Protein AF-A0A2E8UMJ0-F1 (afdb_monomer_lite)

Structure (mmCIF, N/CA/C/O backbone):
data_AF-A0A2E8UMJ0-F1
#
_entry.id   AF-A0A2E8UMJ0-F1
#
loop_
_atom_site.group_PDB
_atom_site.id
_atom_site.type_symbol
_atom_site.label_atom_id
_atom_site.label_alt_id
_atom_site.label_comp_id
_atom_site.label_asym_id
_atom_site.label_entity_id
_atom_site.label_seq_id
_atom_site.pdbx_PDB_ins_code
_atom_site.Cartn_x
_atom_site.Cartn_y
_atom_site.Cartn_z
_atom_site.occupancy
_atom_site.B_iso_or_equiv
_atom_site.auth_seq_id
_atom_site.auth_comp_id
_atom_site.auth_asym_id
_atom_site.auth_atom_id
_atom_site.pdbx_PDB_model_num
ATOM 1 N N . MET A 1 1 ? -15.895 41.613 46.561 1.00 50.19 1 MET A N 1
ATOM 2 C CA . MET A 1 1 ? -15.524 41.349 45.152 1.00 50.19 1 MET A CA 1
ATOM 3 C C . MET A 1 1 ? -14.397 40.311 45.119 1.00 50.19 1 MET A C 1
ATOM 5 O O . MET A 1 1 ? -13.242 40.680 45.245 1.00 50.19 1 MET A O 1
ATOM 9 N N . ARG A 1 2 ? -14.715 39.006 45.072 1.00 54.91 2 ARG A N 1
ATOM 10 C CA . ARG A 1 2 ? -13.734 37.888 45.101 1.00 54.91 2 ARG A CA 1
ATOM 11 C C . ARG A 1 2 ? -13.989 36.834 44.004 1.00 54.91 2 ARG A C 1
ATOM 13 O O . ARG A 1 2 ? -13.513 35.713 44.094 1.00 54.91 2 ARG A O 1
ATOM 20 N N . PHE A 1 3 ? -14.745 37.197 42.967 1.00 54.69 3 PHE A N 1
ATOM 21 C CA . PHE A 1 3 ? -15.116 36.293 41.874 1.00 54.69 3 PHE A CA 1
ATOM 22 C 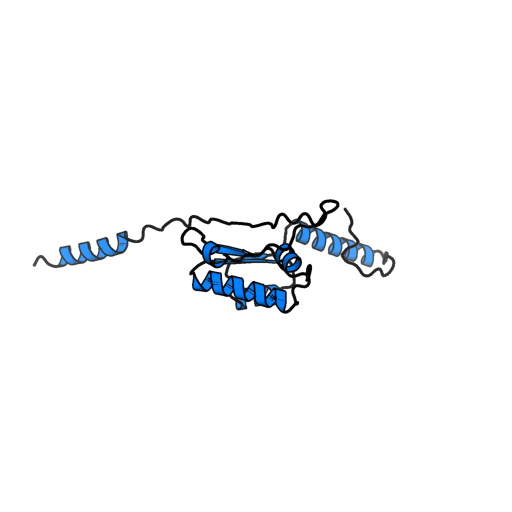C . PHE A 1 3 ? -14.075 36.087 40.748 1.00 54.69 3 PHE A C 1
ATOM 24 O O . PHE A 1 3 ? -14.098 35.006 40.164 1.00 54.69 3 PHE A O 1
ATOM 31 N N . PRO A 1 4 ? -13.139 37.009 40.422 1.00 56.44 4 PRO A N 1
ATOM 32 C CA . PRO A 1 4 ? -12.313 36.825 39.222 1.00 56.44 4 PRO A CA 1
ATOM 33 C C . PRO A 1 4 ? -11.219 35.757 39.388 1.00 56.44 4 PRO A C 1
ATOM 35 O O . PRO A 1 4 ? -10.801 35.162 38.403 1.00 56.44 4 PRO A O 1
ATOM 38 N N . LEU A 1 5 ? -10.790 35.454 40.620 1.00 54.19 5 LEU A N 1
ATOM 39 C CA . LEU A 1 5 ? -9.732 34.464 40.867 1.00 54.19 5 LEU A CA 1
ATOM 40 C C . LEU A 1 5 ? -10.204 33.013 40.662 1.00 54.19 5 LEU A C 1
ATOM 42 O O . LEU A 1 5 ? -9.426 32.161 40.242 1.00 54.19 5 LEU A O 1
ATOM 46 N N . LEU A 1 6 ? -11.484 32.739 40.931 1.00 55.09 6 LEU A N 1
ATOM 47 C CA . LEU A 1 6 ? -12.076 31.400 40.823 1.00 55.09 6 LEU A CA 1
ATOM 48 C C . LEU A 1 6 ? -12.330 31.003 39.359 1.00 55.09 6 LEU A C 1
ATOM 50 O O . LEU A 1 6 ? -12.165 29.841 38.997 1.00 55.09 6 LEU A O 1
ATOM 54 N N . LEU A 1 7 ? -12.657 31.978 38.503 1.00 56.44 7 LEU A N 1
ATOM 55 C CA . LEU A 1 7 ? -12.876 31.756 37.071 1.00 56.44 7 LEU A CA 1
ATOM 56 C C . LEU A 1 7 ? -11.560 31.482 36.318 1.00 56.44 7 LEU A C 1
ATOM 58 O O . LEU A 1 7 ? -11.519 30.626 35.439 1.00 56.44 7 LEU A O 1
ATOM 62 N N . VAL A 1 8 ? -10.468 32.155 36.703 1.00 58.78 8 VAL A N 1
ATOM 63 C CA . VAL A 1 8 ? -9.133 31.939 36.113 1.00 58.78 8 VAL A CA 1
ATOM 64 C C . VAL A 1 8 ? -8.585 30.553 36.464 1.00 58.78 8 VAL A C 1
ATOM 66 O O . VAL A 1 8 ? -8.049 29.875 35.591 1.00 58.78 8 VAL A O 1
ATOM 69 N N . GLY A 1 9 ? -8.772 30.087 37.705 1.00 57.91 9 GLY A N 1
ATOM 70 C CA . GLY A 1 9 ? -8.345 28.742 38.111 1.00 57.91 9 GLY A CA 1
ATOM 71 C C . GLY A 1 9 ? -9.089 27.613 37.384 1.00 57.91 9 GLY A C 1
ATOM 72 O O . GLY A 1 9 ? -8.486 26.590 37.057 1.00 57.91 9 GLY A O 1
ATOM 73 N N . LEU A 1 10 ? -10.377 27.809 37.073 1.00 58.53 10 LEU A N 1
ATOM 74 C CA . LEU A 1 10 ? -11.188 26.825 36.346 1.00 58.53 10 LEU A CA 1
ATOM 75 C C . LEU A 1 10 ? -10.763 26.706 34.872 1.00 58.53 10 LEU A C 1
ATOM 77 O O . LEU A 1 10 ? -10.664 25.597 34.352 1.00 58.53 10 LEU A O 1
ATOM 81 N N . ILE A 1 11 ? -10.441 27.829 34.220 1.00 59.22 11 ILE A N 1
ATOM 82 C CA . ILE A 1 11 ? -9.938 27.850 32.835 1.00 59.22 11 ILE A CA 1
ATOM 83 C C . ILE A 1 11 ? -8.546 27.204 32.750 1.00 59.22 11 ILE A C 1
ATOM 85 O O . ILE A 1 11 ? -8.293 26.421 31.838 1.00 59.22 11 ILE A O 1
ATOM 89 N N . LEU A 1 12 ? -7.670 27.454 33.731 1.00 55.97 12 LEU A N 1
ATOM 90 C CA . LEU A 1 12 ? -6.335 26.846 33.793 1.00 55.97 12 LEU A CA 1
ATOM 91 C C . LEU A 1 12 ? -6.371 25.326 34.054 1.00 55.97 12 LEU A C 1
ATOM 93 O O . LEU A 1 12 ? -5.472 24.600 33.641 1.00 55.97 12 LEU A O 1
ATOM 97 N N . SER A 1 13 ? -7.417 24.829 34.721 1.00 55.78 13 SER A N 1
ATOM 98 C CA . SER A 1 13 ? -7.586 23.391 34.981 1.00 55.78 13 SER A CA 1
ATOM 99 C C . SER A 1 13 ? -8.091 22.627 33.750 1.00 55.78 13 SER A C 1
ATOM 101 O O . SER A 1 13 ? -7.786 21.447 33.593 1.00 55.78 13 SER A O 1
ATOM 103 N N . LEU A 1 14 ? -8.831 23.300 32.858 1.00 54.59 14 LEU A N 1
ATOM 104 C CA . LEU A 1 14 ? -9.324 22.725 31.601 1.00 54.59 14 LEU A CA 1
ATOM 105 C C . LEU A 1 14 ? -8.227 22.629 30.530 1.00 54.59 14 LEU A C 1
ATOM 107 O O . LEU A 1 14 ? -8.275 21.727 29.699 1.00 54.59 14 LEU A O 1
ATOM 111 N N . THR A 1 15 ? -7.218 23.505 30.559 1.00 54.09 15 THR A N 1
ATOM 112 C CA . THR A 1 15 ? -6.097 23.469 29.602 1.00 54.09 15 THR A CA 1
ATOM 113 C C . THR A 1 15 ? -5.004 22.466 29.975 1.00 54.09 15 THR A C 1
ATOM 115 O O . THR A 1 15 ? -4.275 22.016 29.097 1.00 54.09 15 THR A O 1
ATOM 118 N N . LEU A 1 16 ? -4.902 22.061 31.247 1.00 47.91 16 LEU A N 1
ATOM 119 C CA . LEU A 1 16 ? -3.886 21.101 31.704 1.00 47.91 16 LEU A CA 1
ATOM 120 C C . LEU A 1 16 ? -4.223 19.624 31.425 1.00 47.91 16 LEU A C 1
ATOM 122 O O . LEU A 1 16 ? -3.387 18.761 31.681 1.00 47.91 16 LEU A O 1
ATOM 126 N N . HIS A 1 17 ? -5.419 19.310 30.914 1.00 47.97 17 HIS A N 1
ATOM 127 C CA . HIS A 1 17 ? -5.854 17.922 30.689 1.00 47.97 17 HIS A CA 1
ATOM 128 C C . HIS A 1 17 ? -5.550 17.356 29.292 1.00 47.97 17 HIS A C 1
ATOM 130 O O . HIS A 1 17 ? -5.896 16.210 29.012 1.00 47.97 17 HIS A O 1
ATOM 136 N N . ALA A 1 18 ? -4.855 18.103 28.434 1.00 50.66 18 ALA A N 1
ATOM 137 C CA . ALA A 1 18 ? -4.308 17.585 27.184 1.00 50.66 18 ALA A CA 1
ATOM 138 C C . ALA A 1 18 ? -2.847 17.162 27.398 1.00 50.66 18 ALA A C 1
ATOM 140 O O . ALA A 1 18 ? -1.915 17.774 26.884 1.00 50.66 18 ALA A O 1
ATOM 141 N N . ALA A 1 19 ? -2.624 16.133 28.216 1.00 53.56 19 ALA A N 1
ATOM 142 C CA . ALA A 1 19 ? -1.359 15.417 28.146 1.00 53.56 19 ALA A CA 1
ATOM 143 C C . ALA A 1 19 ? -1.351 14.692 26.796 1.00 53.56 19 ALA A C 1
ATOM 145 O O . ALA A 1 19 ? -2.065 13.699 26.642 1.00 53.56 19 ALA A O 1
ATOM 146 N N . ASP A 1 20 ? -0.605 15.222 25.822 1.00 58.84 20 ASP A N 1
ATOM 147 C CA . ASP A 1 20 ? -0.401 14.602 24.512 1.00 58.84 20 ASP A CA 1
ATOM 148 C C . ASP A 1 20 ? 0.083 13.168 24.719 1.00 58.84 20 ASP A C 1
ATOM 150 O O . ASP A 1 20 ? 1.247 12.893 25.035 1.00 58.84 20 ASP A O 1
ATOM 154 N N . LYS A 1 21 ? -0.858 12.230 24.615 1.00 58.25 21 LYS A N 1
ATOM 155 C CA . LYS A 1 21 ? -0.594 10.806 24.729 1.00 58.25 21 LYS A CA 1
ATOM 156 C C . LYS A 1 21 ? 0.272 10.470 23.521 1.00 58.25 21 LYS A C 1
ATOM 158 O O . LYS A 1 21 ? -0.220 10.478 22.396 1.00 58.25 21 LYS A O 1
ATOM 163 N N . LYS A 1 22 ? 1.573 10.262 23.744 1.00 55.06 22 LYS A N 1
ATOM 164 C CA . LYS A 1 22 ? 2.507 9.888 22.674 1.00 55.06 22 LYS A CA 1
ATOM 165 C C . LYS A 1 22 ? 1.908 8.693 21.916 1.00 55.06 22 LYS A C 1
ATOM 167 O O . LYS A 1 22 ? 1.553 7.718 22.585 1.00 55.06 22 LYS A O 1
ATOM 172 N N . PRO A 1 23 ? 1.748 8.762 20.583 1.00 54.53 23 PRO A N 1
ATOM 173 C CA . PRO A 1 23 ? 1.220 7.636 19.828 1.00 54.53 23 PRO A CA 1
ATOM 174 C C . PRO A 1 23 ? 2.184 6.459 19.994 1.00 54.53 23 PRO A C 1
ATOM 176 O O . PRO A 1 23 ? 3.377 6.581 19.715 1.00 54.53 23 PRO A O 1
ATOM 179 N N . ASN A 1 24 ? 1.678 5.342 20.510 1.00 49.25 24 ASN A N 1
ATOM 180 C CA . ASN A 1 24 ? 2.456 4.122 20.699 1.00 49.25 24 ASN A CA 1
ATOM 181 C C . ASN A 1 24 ? 2.278 3.245 19.466 1.00 49.25 24 ASN A C 1
ATOM 183 O O . ASN A 1 24 ? 1.663 2.200 19.582 1.00 49.25 24 ASN A O 1
ATOM 187 N N . ILE A 1 25 ? 2.798 3.690 18.318 1.00 54.62 25 ILE A N 1
ATOM 188 C CA . ILE A 1 25 ? 2.568 3.051 17.015 1.00 54.62 25 ILE A CA 1
ATOM 189 C C . ILE A 1 25 ? 3.024 1.585 17.046 1.00 54.62 25 ILE A C 1
ATOM 191 O O . ILE A 1 25 ? 4.215 1.297 16.921 1.00 54.62 25 ILE A O 1
ATOM 195 N N . LEU A 1 26 ? 2.075 0.657 17.171 1.00 53.50 26 LEU A N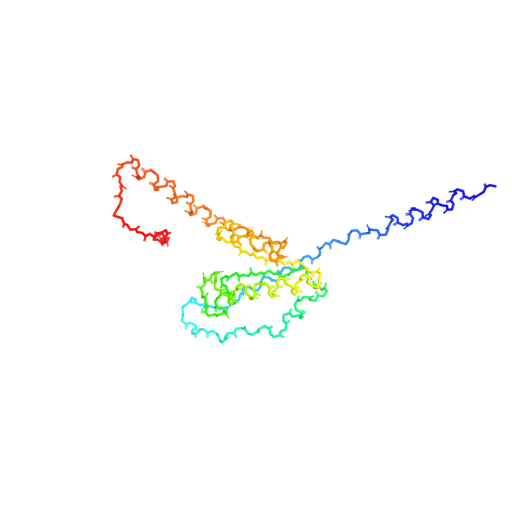 1
ATOM 196 C CA . LEU A 1 26 ? 2.303 -0.764 16.920 1.00 53.50 26 LEU A CA 1
ATOM 197 C C . LEU A 1 26 ? 2.028 -1.052 15.440 1.00 53.50 26 LEU A C 1
ATOM 199 O O . LEU A 1 26 ? 0.895 -1.302 15.031 1.00 53.50 26 LEU A O 1
ATOM 203 N N . MET A 1 27 ? 3.084 -1.005 14.630 1.00 56.00 27 MET A N 1
ATOM 204 C CA . MET A 1 27 ? 3.051 -1.449 13.238 1.00 56.00 27 MET A CA 1
ATOM 205 C C . MET A 1 27 ? 3.202 -2.970 13.200 1.00 56.00 27 MET A C 1
ATOM 207 O O . MET A 1 27 ? 4.308 -3.495 13.311 1.00 56.00 27 MET A O 1
ATOM 211 N N . ILE A 1 28 ? 2.087 -3.685 13.047 1.00 51.28 28 ILE A N 1
ATOM 212 C CA . ILE A 1 28 ? 2.119 -5.117 12.742 1.00 51.28 28 ILE A CA 1
ATOM 213 C C . ILE A 1 28 ? 2.207 -5.250 11.220 1.00 51.28 28 ILE A C 1
ATOM 215 O O . ILE A 1 28 ? 1.192 -5.317 10.530 1.00 51.28 28 ILE A O 1
ATOM 219 N N . ALA A 1 29 ? 3.433 -5.239 10.698 1.00 56.22 29 ALA A N 1
ATOM 220 C CA . ALA A 1 29 ? 3.702 -5.672 9.334 1.00 56.22 29 ALA A CA 1
ATOM 221 C C . ALA A 1 29 ? 3.607 -7.201 9.319 1.00 56.22 29 ALA A C 1
ATOM 223 O O . ALA A 1 29 ? 4.574 -7.896 9.626 1.00 56.22 29 ALA A O 1
ATOM 224 N N . ILE A 1 30 ? 2.403 -7.719 9.073 1.00 51.41 30 ILE A N 1
ATOM 225 C CA . ILE A 1 30 ? 2.231 -9.135 8.756 1.00 51.41 30 ILE A CA 1
ATOM 226 C C . ILE A 1 30 ? 2.672 -9.289 7.301 1.00 51.41 30 ILE A C 1
ATOM 228 O O . ILE A 1 30 ? 1.852 -9.194 6.397 1.00 51.41 30 ILE A O 1
ATOM 232 N N . ASP A 1 31 ? 3.985 -9.426 7.132 1.00 53.66 31 ASP A N 1
ATOM 233 C CA . ASP A 1 31 ? 4.620 -10.060 5.978 1.00 53.66 31 ASP A CA 1
ATOM 234 C C . ASP A 1 31 ? 4.162 -11.513 6.047 1.00 53.66 31 ASP A C 1
ATOM 236 O O . ASP A 1 31 ? 4.512 -12.235 6.995 1.00 53.66 31 ASP A O 1
ATOM 240 N N . ASP A 1 32 ? 3.214 -11.891 5.189 1.00 50.28 32 ASP A N 1
ATOM 241 C CA . ASP A 1 32 ? 2.754 -13.263 5.218 1.00 50.28 32 ASP A CA 1
ATOM 242 C C . ASP A 1 32 ? 3.962 -14.124 4.852 1.00 50.28 32 ASP A C 1
ATOM 244 O O . ASP A 1 32 ? 4.541 -14.028 3.781 1.00 50.28 32 ASP A O 1
ATOM 248 N N . GLN A 1 33 ? 4.430 -14.944 5.791 1.00 39.31 33 GLN A N 1
ATOM 249 C CA . GLN A 1 33 ? 5.526 -15.876 5.531 1.00 39.31 33 GLN A CA 1
ATOM 250 C C . GLN A 1 33 ? 5.039 -17.025 4.631 1.00 39.31 33 GLN A C 1
ATOM 252 O O . GLN A 1 33 ? 5.242 -18.197 4.938 1.00 39.31 33 GLN A O 1
ATOM 257 N N . ASN A 1 34 ? 4.340 -16.701 3.544 1.00 45.62 34 ASN A N 1
ATOM 258 C CA . ASN A 1 34 ? 4.159 -17.559 2.400 1.00 45.62 34 ASN A CA 1
ATOM 259 C C . ASN A 1 34 ? 5.451 -17.477 1.594 1.00 45.62 34 ASN A C 1
ATOM 261 O O . ASN A 1 34 ? 5.686 -16.593 0.776 1.00 45.62 34 ASN A O 1
ATOM 265 N N . ASP A 1 35 ? 6.313 -18.443 1.849 1.00 42.56 35 ASP A N 1
ATOM 266 C CA . ASP A 1 35 ? 7.501 -18.741 1.072 1.00 42.56 35 ASP A CA 1
ATOM 267 C C . ASP A 1 35 ? 7.139 -19.261 -0.331 1.00 42.56 35 ASP A C 1
ATOM 269 O O . ASP A 1 35 ? 7.419 -20.392 -0.717 1.00 42.56 35 ASP A O 1
ATOM 273 N N . TRP A 1 36 ? 6.547 -18.407 -1.163 1.00 43.16 36 TRP A N 1
ATOM 274 C CA . TRP A 1 36 ? 6.256 -18.738 -2.562 1.00 43.16 36 TRP A CA 1
ATOM 275 C C . TRP A 1 36 ? 7.520 -18.860 -3.428 1.00 43.16 36 TRP A C 1
ATOM 277 O O . TRP A 1 36 ? 7.463 -19.286 -4.582 1.00 43.16 36 TRP A O 1
ATOM 287 N N . ILE A 1 37 ? 8.688 -18.558 -2.859 1.00 37.00 37 ILE A N 1
ATOM 288 C CA . ILE A 1 37 ? 10.000 -18.780 -3.461 1.00 37.00 37 ILE A CA 1
ATOM 289 C C . ILE A 1 37 ? 10.477 -20.219 -3.180 1.00 37.00 37 ILE A C 1
ATOM 291 O O . ILE A 1 37 ? 11.204 -20.490 -2.227 1.00 37.00 37 ILE A O 1
ATOM 295 N N . GLY A 1 38 ? 10.117 -21.160 -4.060 1.00 52.44 38 GLY A N 1
ATOM 296 C CA . GLY A 1 38 ? 10.842 -22.429 -4.225 1.00 52.44 38 GLY A CA 1
ATOM 297 C C . GLY A 1 38 ? 10.150 -23.712 -3.734 1.00 52.44 38 GLY A C 1
ATOM 298 O O . GLY A 1 38 ? 9.021 -24.016 -4.099 1.00 52.44 38 GLY A O 1
ATOM 299 N N . TYR A 1 39 ? 10.901 -24.547 -3.006 1.00 35.38 39 TYR A N 1
ATOM 300 C CA . TYR A 1 39 ? 10.651 -25.983 -2.772 1.00 35.38 39 TYR A CA 1
ATOM 301 C C . TYR A 1 39 ? 9.696 -26.304 -1.604 1.00 35.38 39 TYR A C 1
ATOM 303 O O . TYR A 1 39 ? 9.537 -27.474 -1.251 1.00 35.38 39 TYR A O 1
ATOM 311 N N . LEU A 1 40 ? 9.088 -25.288 -0.987 1.00 38.97 40 LEU A N 1
ATOM 312 C CA . LEU A 1 40 ? 8.350 -25.410 0.279 1.00 38.97 40 LEU A CA 1
ATOM 313 C C . LEU A 1 40 ? 6.858 -25.748 0.093 1.00 38.97 40 LEU A C 1
ATOM 315 O O . LEU A 1 40 ? 6.162 -26.056 1.056 1.00 38.97 40 LEU A O 1
ATOM 319 N N . GLY A 1 41 ? 6.388 -25.832 -1.157 1.00 45.50 41 GLY A N 1
ATOM 320 C CA . GLY A 1 41 ? 5.127 -26.497 -1.513 1.00 45.50 41 GLY A CA 1
ATOM 321 C C . GLY A 1 41 ? 3.850 -25.696 -1.248 1.00 45.50 41 GLY A C 1
ATOM 322 O O . GLY A 1 41 ? 2.770 -26.207 -1.539 1.00 45.50 41 GLY A O 1
ATOM 323 N N . GLY A 1 42 ? 3.976 -24.455 -0.766 1.00 48.75 42 GLY A N 1
ATOM 324 C CA . GLY A 1 42 ? 2.864 -23.553 -0.479 1.00 48.75 42 GLY A CA 1
ATOM 325 C C . GLY A 1 42 ? 2.095 -23.942 0.787 1.00 48.75 42 GLY A C 1
ATOM 326 O O . GLY A 1 42 ? 1.731 -25.100 1.000 1.00 48.75 42 GLY A O 1
ATOM 327 N N . HIS A 1 43 ? 1.810 -22.961 1.640 1.00 43.28 43 HIS A N 1
ATOM 328 C CA . HIS A 1 43 ? 0.954 -23.158 2.805 1.00 43.28 43 HIS A CA 1
ATOM 329 C C . HIS A 1 43 ? -0.530 -22.981 2.413 1.00 43.28 43 HIS A C 1
ATOM 331 O O . HIS A 1 43 ? -0.850 -22.140 1.570 1.00 43.28 43 HIS A O 1
ATOM 337 N N . PRO A 1 44 ? -1.478 -23.735 3.009 1.00 55.34 44 PRO A N 1
ATOM 338 C CA . PRO A 1 44 ? -2.903 -23.461 2.851 1.00 55.34 44 PRO A CA 1
ATOM 339 C C . PRO A 1 44 ? -3.220 -21.991 3.154 1.00 55.34 44 PRO A C 1
ATOM 341 O O . PRO A 1 44 ? -2.796 -21.474 4.189 1.00 55.34 44 PRO A O 1
ATOM 344 N N . MET A 1 45 ? -3.982 -21.360 2.257 1.00 54.75 45 MET A N 1
ATOM 345 C CA . MET A 1 45 ? -4.407 -19.954 2.303 1.00 54.75 45 MET A CA 1
ATOM 346 C C . MET A 1 45 ? -4.655 -19.451 3.730 1.00 54.75 45 MET A C 1
ATOM 348 O O . MET A 1 45 ? -5.471 -20.029 4.465 1.00 54.75 45 MET A O 1
ATOM 352 N N . VAL A 1 46 ? -3.986 -18.360 4.112 1.00 49.62 46 VAL A N 1
ATOM 353 C CA . VAL A 1 46 ? -4.167 -17.742 5.426 1.00 49.62 46 VAL A CA 1
ATOM 354 C C . VAL A 1 46 ? -5.600 -17.232 5.532 1.00 49.62 46 VAL A C 1
ATOM 356 O O . VAL A 1 46 ? -6.033 -16.326 4.826 1.00 49.62 46 VAL A O 1
ATOM 359 N N . LYS A 1 47 ? -6.367 -17.824 6.447 1.00 53.28 47 LYS A N 1
ATOM 360 C CA . LYS A 1 47 ? -7.681 -17.308 6.831 1.00 53.28 47 LYS A CA 1
ATOM 361 C C . LYS A 1 47 ? -7.472 -16.294 7.946 1.00 53.28 47 LYS A C 1
ATOM 363 O O . LYS A 1 47 ? -6.871 -16.626 8.965 1.00 53.28 47 LYS A O 1
ATOM 368 N N . THR A 1 48 ? -8.040 -15.099 7.804 1.00 59.25 48 THR A N 1
ATOM 369 C CA . THR A 1 48 ? -8.029 -14.040 8.828 1.00 59.25 48 THR A CA 1
ATOM 370 C C . THR A 1 48 ? -9.403 -13.886 9.510 1.00 59.25 48 THR A C 1
ATOM 372 O O . THR A 1 48 ? -9.959 -12.788 9.553 1.00 59.25 48 THR A O 1
ATOM 375 N N . PRO A 1 49 ? -9.990 -14.947 10.116 1.00 61.28 49 PRO A N 1
ATOM 376 C CA . PRO A 1 49 ? -11.342 -14.903 10.696 1.00 61.28 49 PRO A CA 1
ATOM 377 C C . PRO A 1 49 ? -11.463 -13.958 11.905 1.00 61.28 49 PRO A C 1
ATOM 379 O O . PRO A 1 49 ? -12.533 -13.814 12.491 1.00 61.28 49 PRO A O 1
ATOM 382 N N . HIS A 1 50 ? -10.354 -13.351 12.322 1.00 67.56 50 HIS A N 1
ATOM 383 C CA . HIS A 1 50 ? -10.241 -12.509 13.502 1.00 67.56 50 HIS A CA 1
ATOM 384 C C . HIS A 1 50 ? -9.706 -11.114 13.177 1.00 67.56 50 HIS A C 1
ATOM 386 O O . HIS A 1 50 ? -9.181 -10.459 14.071 1.00 67.56 50 HIS A O 1
ATOM 392 N N . ILE A 1 51 ? -9.846 -10.640 11.934 1.00 66.69 51 ILE A N 1
ATOM 393 C CA . ILE A 1 51 ? -9.391 -9.297 11.548 1.00 66.69 51 ILE A CA 1
ATOM 394 C C . ILE A 1 51 ? -9.979 -8.188 12.436 1.00 66.69 51 ILE A C 1
ATOM 396 O O . ILE A 1 51 ? -9.285 -7.240 12.782 1.00 66.69 51 ILE A O 1
ATOM 400 N N . ASP A 1 52 ? -11.206 -8.365 12.929 1.00 69.31 52 ASP A N 1
ATOM 401 C CA . ASP A 1 52 ? -11.826 -7.431 13.876 1.00 69.31 52 ASP A CA 1
ATOM 402 C C . ASP A 1 52 ? -11.078 -7.359 15.218 1.00 69.31 52 ASP A C 1
ATOM 404 O O . ASP A 1 52 ? -11.061 -6.317 15.867 1.00 69.31 52 ASP A O 1
ATOM 408 N N . ARG A 1 53 ? -10.404 -8.443 15.627 1.00 68.44 53 ARG A N 1
ATOM 409 C CA . ARG A 1 53 ? -9.548 -8.461 16.826 1.00 68.44 53 ARG A CA 1
ATOM 410 C C . ARG A 1 53 ? -8.217 -7.754 16.587 1.00 68.44 53 ARG A C 1
ATOM 412 O O .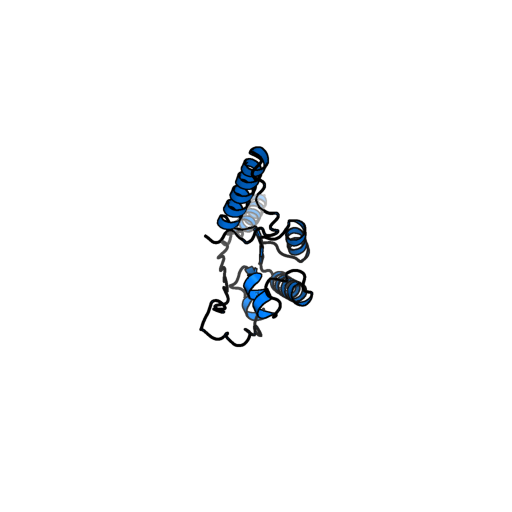 ARG A 1 53 ? -7.598 -7.338 17.556 1.00 68.44 53 ARG A O 1
ATOM 419 N N . LEU A 1 54 ? -7.772 -7.619 15.336 1.00 67.75 54 LEU A N 1
ATOM 420 C CA . LEU A 1 54 ? -6.560 -6.864 15.002 1.00 67.75 54 LEU A CA 1
ATOM 421 C C . LEU A 1 54 ? -6.794 -5.351 15.078 1.00 67.75 54 LEU A C 1
ATOM 423 O O . LEU A 1 54 ? -5.852 -4.609 15.306 1.00 67.75 54 LEU A O 1
ATOM 427 N N . ALA A 1 55 ? -8.040 -4.885 14.980 1.00 66.38 55 ALA A N 1
ATOM 428 C CA . ALA A 1 55 ? -8.400 -3.484 15.214 1.00 66.38 55 ALA A CA 1
ATOM 429 C C . ALA A 1 55 ? -8.604 -3.146 16.712 1.00 66.38 55 ALA A C 1
ATOM 431 O O . ALA A 1 55 ? -9.342 -2.217 17.060 1.00 66.38 55 ALA A O 1
ATOM 432 N N . ALA A 1 56 ? -7.978 -3.921 17.603 1.00 73.62 56 ALA A N 1
ATOM 433 C CA . ALA A 1 56 ? -8.070 -3.764 19.049 1.00 73.62 56 ALA A CA 1
ATOM 434 C C . ALA A 1 56 ? -7.528 -2.403 19.541 1.00 73.62 56 ALA A C 1
ATOM 436 O O . ALA A 1 56 ? -6.761 -1.744 18.834 1.00 73.62 56 ALA A O 1
ATOM 437 N N . PRO A 1 57 ? -7.911 -1.965 20.758 1.00 72.88 57 PRO A N 1
ATOM 438 C CA . PRO A 1 57 ? -7.458 -0.716 21.376 1.00 72.88 57 PRO A CA 1
ATOM 439 C C . PRO A 1 57 ? -5.958 -0.425 21.315 1.00 72.88 57 PRO A C 1
ATOM 441 O O . PRO A 1 57 ? -5.589 0.745 21.228 1.00 72.88 57 PRO A O 1
ATOM 444 N N . GLU A 1 58 ? -5.136 -1.467 21.352 1.00 77.56 58 GLU A N 1
ATOM 445 C CA . GLU A 1 58 ? -3.677 -1.438 21.408 1.00 77.56 58 GLU A CA 1
ATOM 446 C C . GLU A 1 58 ? -3.002 -1.323 20.033 1.00 77.56 58 GLU A C 1
ATOM 448 O O . GLU A 1 58 ? -1.796 -1.109 19.974 1.00 77.56 58 GLU A O 1
ATOM 453 N N . VAL A 1 59 ? -3.756 -1.472 18.939 1.00 79.25 59 VAL A N 1
ATOM 454 C CA . VAL A 1 59 ? -3.259 -1.301 17.568 1.00 79.25 59 VAL A CA 1
ATOM 455 C C . VAL A 1 59 ? -3.608 0.100 17.085 1.00 79.25 59 VAL A C 1
ATOM 457 O O . VAL A 1 59 ? -4.736 0.555 17.268 1.00 79.25 59 VAL A O 1
ATOM 460 N N . ASP A 1 60 ? -2.664 0.797 16.453 1.00 83.94 60 ASP A N 1
ATOM 461 C CA . ASP A 1 60 ? -2.909 2.143 15.916 1.00 83.94 60 ASP A CA 1
ATOM 462 C C . ASP A 1 60 ? -3.358 2.121 14.461 1.00 83.94 60 ASP A C 1
ATOM 464 O O . ASP A 1 60 ? -4.143 2.978 14.058 1.00 83.94 60 ASP A O 1
ATOM 468 N N . ALA A 1 61 ? -2.878 1.162 13.666 1.00 84.06 61 ALA A N 1
ATOM 469 C CA . ALA A 1 61 ? -3.176 1.080 12.244 1.00 84.06 61 ALA A CA 1
ATOM 470 C C . ALA A 1 61 ? -3.106 -0.352 11.705 1.00 84.06 61 ALA A C 1
ATOM 472 O O . ALA A 1 61 ? -2.348 -1.182 12.201 1.00 84.06 61 ALA A O 1
ATOM 473 N N . LEU A 1 62 ? -3.869 -0.604 10.643 1.00 82.81 62 LEU A N 1
ATOM 474 C CA . LEU A 1 62 ? -3.727 -1.777 9.788 1.00 82.81 62 LEU A CA 1
ATOM 475 C C . LEU A 1 62 ? -2.993 -1.348 8.513 1.00 82.81 62 LEU A C 1
ATOM 477 O O . LEU A 1 62 ? -3.369 -0.351 7.892 1.00 82.81 62 LEU A O 1
ATOM 481 N N . LEU A 1 63 ? -1.961 -2.099 8.126 1.00 88.81 63 LEU A N 1
ATOM 482 C CA . LEU A 1 63 ? -1.172 -1.871 6.915 1.00 88.81 63 LEU A CA 1
ATOM 483 C C . LEU A 1 63 ? -1.314 -3.079 5.982 1.00 88.81 63 LEU A C 1
ATOM 485 O O . LEU A 1 63 ? -1.120 -4.213 6.411 1.00 88.81 63 LEU A O 1
ATOM 489 N N . ILE A 1 64 ? -1.647 -2.831 4.718 1.00 88.94 64 ILE A N 1
ATOM 490 C CA . ILE A 1 64 ? -1.784 -3.855 3.679 1.00 88.94 64 ILE A CA 1
ATOM 491 C C . ILE A 1 64 ? -0.457 -4.015 2.931 1.00 88.94 64 ILE A C 1
ATOM 493 O O . ILE A 1 64 ? 0.051 -3.047 2.357 1.00 88.94 64 ILE A O 1
ATOM 497 N N . GLY A 1 65 ? 0.053 -5.249 2.888 1.00 91.06 65 GLY A N 1
ATOM 498 C CA . GLY A 1 65 ? 1.013 -5.713 1.886 1.00 91.06 65 GLY A CA 1
ATOM 499 C C . GLY A 1 65 ? 0.251 -6.199 0.647 1.00 91.06 65 GLY A C 1
ATOM 500 O O . GLY A 1 65 ? -0.432 -7.221 0.724 1.00 91.06 65 GLY A O 1
ATOM 501 N N . PRO A 1 66 ? 0.262 -5.469 -0.483 1.00 90.31 66 PRO A N 1
ATOM 502 C CA . PRO A 1 66 ? -0.598 -5.795 -1.620 1.00 90.31 66 PRO A CA 1
ATOM 503 C C . PRO A 1 66 ? -0.176 -7.079 -2.339 1.00 90.31 66 PRO A C 1
ATOM 505 O O . PRO A 1 66 ? -1.054 -7.789 -2.822 1.00 90.31 66 PRO A O 1
ATOM 508 N N . HIS A 1 67 ? 1.126 -7.385 -2.411 1.00 89.00 67 HIS A N 1
ATOM 509 C CA . HIS A 1 67 ? 1.634 -8.625 -3.008 1.00 89.00 67 HIS A CA 1
ATOM 510 C C . HIS A 1 67 ? 1.030 -9.828 -2.277 1.00 89.00 67 HIS A C 1
ATOM 512 O O . HIS A 1 67 ? 0.165 -10.502 -2.828 1.00 89.00 67 HIS A O 1
ATOM 518 N N . ASP A 1 68 ? 1.341 -9.973 -0.998 1.00 83.56 68 ASP A N 1
ATOM 519 C CA . ASP A 1 68 ? 0.840 -10.999 -0.082 1.00 83.56 68 ASP A CA 1
ATOM 520 C C . ASP A 1 68 ? -0.687 -11.124 -0.081 1.00 83.56 68 ASP A C 1
ATOM 522 O O . ASP A 1 68 ? -1.247 -12.221 -0.133 1.00 83.56 68 ASP A O 1
ATOM 526 N N . LEU A 1 69 ? -1.405 -9.995 -0.058 1.00 83.94 69 LEU A N 1
ATOM 527 C CA . LEU A 1 69 ? -2.865 -10.011 -0.113 1.00 83.94 69 LEU A CA 1
ATOM 528 C C . LEU A 1 69 ? -3.369 -10.578 -1.446 1.00 83.94 69 LEU A C 1
ATOM 530 O O . LEU A 1 69 ? -4.267 -11.414 -1.451 1.00 83.94 69 LEU A O 1
ATOM 534 N N . SER A 1 70 ? -2.802 -10.144 -2.572 1.00 87.12 70 SER A N 1
ATOM 535 C CA . SER A 1 70 ? -3.181 -10.631 -3.904 1.00 87.12 70 SER A CA 1
ATOM 536 C C . SER A 1 70 ? -2.875 -12.125 -4.072 1.00 87.12 70 SER A C 1
ATOM 538 O O . SER A 1 70 ? -3.693 -12.888 -4.593 1.00 87.12 70 SER A O 1
ATOM 540 N N . CYS A 1 71 ? -1.749 -12.560 -3.510 1.00 84.81 71 CYS A N 1
ATOM 541 C CA . CYS A 1 71 ? -1.318 -13.940 -3.395 1.00 84.81 71 CYS A CA 1
ATOM 542 C C . CYS A 1 71 ? -2.341 -14.773 -2.592 1.00 84.81 71 CYS A C 1
ATOM 544 O O . CYS A 1 71 ? -2.896 -15.754 -3.096 1.00 84.81 71 CYS A O 1
ATOM 546 N N . ASN A 1 72 ? -2.729 -14.300 -1.405 1.00 77.62 72 ASN A N 1
ATOM 547 C CA . ASN A 1 72 ? -3.781 -14.891 -0.566 1.00 77.62 72 ASN A CA 1
ATOM 548 C C . ASN A 1 72 ? -5.206 -14.794 -1.139 1.00 77.62 72 ASN A C 1
ATOM 550 O O . ASN A 1 72 ? -6.147 -15.328 -0.549 1.00 77.62 72 ASN A O 1
ATOM 554 N N . LEU A 1 73 ? -5.410 -14.143 -2.276 1.00 79.12 73 LEU A N 1
ATOM 555 C CA . LEU A 1 73 ? -6.699 -14.133 -2.967 1.00 79.12 73 LEU A CA 1
ATOM 556 C C . LEU A 1 73 ? -6.686 -15.004 -4.228 1.00 79.12 73 LEU A C 1
ATOM 558 O O . LEU A 1 73 ? -7.719 -15.154 -4.872 1.00 79.12 73 LEU A O 1
ATOM 562 N N . GLY A 1 74 ? -5.545 -15.617 -4.561 1.00 83.81 74 GLY A N 1
ATOM 563 C CA . GLY A 1 74 ? -5.381 -16.406 -5.782 1.00 83.81 74 GLY A CA 1
ATOM 564 C C . GLY A 1 74 ? -5.239 -15.555 -7.048 1.00 83.81 74 GLY A C 1
ATOM 565 O O . GLY A 1 74 ? -5.366 -16.082 -8.152 1.00 83.81 74 GLY A O 1
ATOM 566 N N . VAL A 1 75 ? -4.960 -14.259 -6.895 1.00 86.31 75 VAL A N 1
ATOM 567 C CA . VAL A 1 75 ? -4.818 -13.284 -7.983 1.00 86.31 75 VAL A CA 1
ATOM 568 C C . VAL A 1 75 ? -3.490 -12.529 -7.880 1.00 86.31 75 VAL A C 1
ATOM 570 O O . VAL A 1 75 ? -3.485 -11.306 -7.740 1.00 86.31 75 VAL A O 1
ATOM 573 N N . PRO A 1 76 ? -2.347 -13.240 -7.933 1.00 89.38 76 PRO A N 1
ATOM 574 C CA . PRO A 1 76 ? -1.036 -12.654 -7.674 1.00 89.38 76 PRO A CA 1
ATOM 575 C C . PRO A 1 76 ? -0.789 -11.431 -8.556 1.00 89.38 76 PRO A C 1
ATOM 577 O O . PRO A 1 76 ? -0.875 -11.511 -9.781 1.00 89.38 76 PRO A O 1
ATOM 580 N N . GLU A 1 77 ? -0.532 -10.302 -7.898 1.00 91.75 77 GLU A N 1
ATOM 581 C CA . GLU A 1 77 ? -0.211 -8.989 -8.470 1.00 91.75 77 GLU A CA 1
ATOM 582 C C . GLU A 1 77 ? -1.262 -8.403 -9.430 1.00 91.75 77 GLU A C 1
ATOM 584 O O . GLU A 1 77 ? -1.048 -7.368 -10.063 1.00 91.75 77 GLU A O 1
ATOM 589 N N . GLN A 1 78 ? -2.456 -8.999 -9.491 1.00 94.12 78 GLN A N 1
ATOM 590 C CA . GLN A 1 78 ? -3.590 -8.463 -10.239 1.00 94.12 78 GLN A CA 1
ATOM 591 C C . GLN A 1 78 ? -4.333 -7.434 -9.377 1.00 94.12 78 GLN A C 1
ATOM 593 O O . GLN A 1 78 ? -5.437 -7.666 -8.892 1.00 94.12 78 GLN A O 1
ATOM 598 N N . TYR A 1 79 ? -3.729 -6.261 -9.182 1.00 95.44 79 TYR A N 1
ATOM 599 C CA . TYR A 1 79 ? -4.251 -5.221 -8.279 1.00 95.44 79 TYR A CA 1
ATOM 600 C C . TYR A 1 79 ? -5.541 -4.528 -8.748 1.00 95.44 79 TYR A C 1
ATOM 602 O O . TY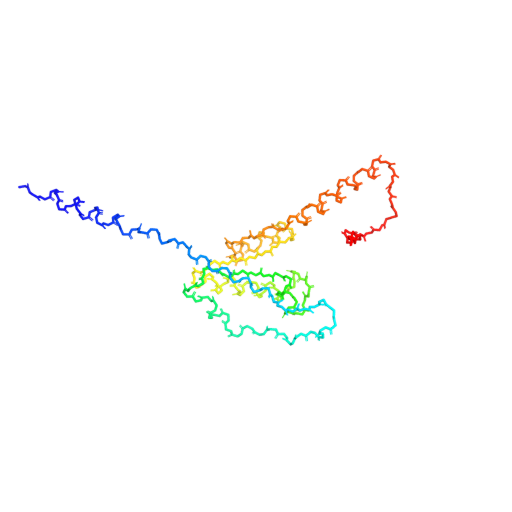R A 1 79 ? -6.125 -3.743 -8.003 1.00 95.44 79 TYR A O 1
ATOM 610 N N . GLU A 1 80 ? -5.997 -4.820 -9.965 1.00 96.25 80 GLU A N 1
ATOM 611 C CA . GLU A 1 80 ? -7.299 -4.387 -10.490 1.00 96.25 80 GLU A CA 1
ATOM 612 C C . GLU A 1 80 ? -8.386 -5.465 -10.343 1.00 96.25 80 GLU A C 1
ATOM 614 O O . GLU A 1 80 ? -9.540 -5.232 -10.702 1.00 96.25 80 GLU A O 1
ATOM 619 N N . ALA A 1 81 ? -8.037 -6.648 -9.826 1.00 94.62 81 ALA A N 1
ATOM 620 C CA . ALA A 1 81 ? -8.987 -7.729 -9.622 1.00 94.62 81 ALA A CA 1
ATOM 621 C C . ALA A 1 81 ? -10.079 -7.304 -8.613 1.00 94.62 81 ALA A C 1
ATOM 623 O O . ALA A 1 81 ? -9.751 -6.758 -7.548 1.00 94.62 81 ALA A O 1
ATOM 624 N N . PRO A 1 82 ? -11.373 -7.541 -8.904 1.00 94.25 82 PRO A N 1
ATOM 625 C CA . PRO A 1 82 ? -12.471 -7.152 -8.020 1.00 94.25 82 PRO A CA 1
ATOM 626 C C . PRO A 1 82 ? -12.334 -7.677 -6.585 1.00 94.25 82 PRO A C 1
ATOM 628 O O . PRO A 1 82 ? -12.645 -6.964 -5.636 1.00 94.25 82 PRO A O 1
ATOM 631 N N . GLU A 1 83 ? -11.844 -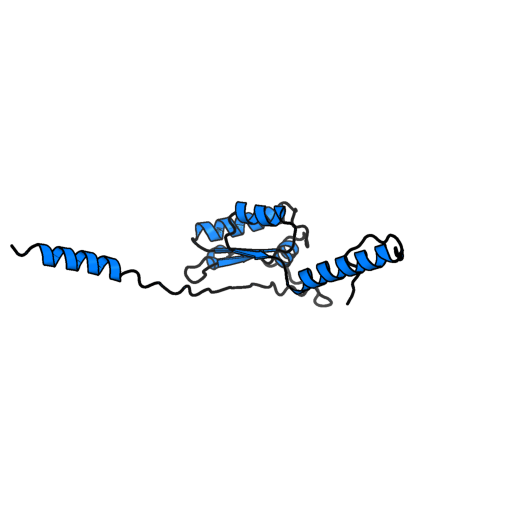8.902 -6.414 1.00 85.88 83 GLU A N 1
ATOM 632 C CA . GLU A 1 83 ? -11.595 -9.541 -5.122 1.00 85.88 83 GLU A CA 1
ATOM 633 C C . GLU A 1 83 ? -10.502 -8.830 -4.319 1.00 85.88 83 GLU A C 1
ATOM 635 O O . GLU A 1 83 ? -10.657 -8.647 -3.110 1.00 85.88 83 GLU A O 1
ATOM 640 N N . PHE A 1 84 ? -9.440 -8.368 -4.984 1.00 89.31 84 PHE A N 1
ATOM 641 C CA . PHE A 1 84 ? -8.367 -7.609 -4.353 1.00 89.31 84 PHE A CA 1
ATOM 642 C C . PHE A 1 84 ? -8.892 -6.261 -3.864 1.00 89.31 84 PHE A C 1
ATOM 644 O O . PHE A 1 84 ? -8.759 -5.930 -2.686 1.00 89.31 84 PHE A O 1
ATOM 651 N N . LEU A 1 85 ? -9.569 -5.514 -4.738 1.00 94.75 85 LEU A N 1
ATOM 652 C CA . LEU A 1 85 ? -10.133 -4.209 -4.391 1.00 94.75 85 LEU A CA 1
ATOM 653 C C . LEU A 1 85 ? -11.202 -4.315 -3.293 1.00 94.75 85 LEU A C 1
ATOM 655 O O . LEU A 1 85 ? -11.222 -3.492 -2.377 1.00 94.75 85 LEU A O 1
ATOM 659 N N . ALA A 1 86 ? -12.048 -5.349 -3.324 1.00 85.69 86 ALA A N 1
ATOM 660 C CA . ALA A 1 86 ? -13.051 -5.594 -2.289 1.00 85.69 86 ALA A CA 1
ATOM 661 C C . ALA A 1 86 ? -12.420 -5.938 -0.929 1.00 85.69 86 ALA A C 1
ATOM 663 O O . ALA A 1 86 ? -12.895 -5.470 0.113 1.00 85.69 86 ALA A O 1
ATOM 664 N N . ALA A 1 87 ? -11.339 -6.724 -0.919 1.00 85.38 87 ALA A N 1
ATOM 665 C CA . ALA A 1 87 ? -10.596 -7.030 0.298 1.00 85.38 87 ALA A CA 1
ATOM 666 C C . ALA A 1 87 ? -9.935 -5.772 0.879 1.00 85.38 87 ALA A C 1
ATOM 668 O O . ALA A 1 87 ? -10.093 -5.495 2.069 1.00 85.38 87 ALA A O 1
ATOM 669 N N . VAL A 1 88 ? -9.272 -4.971 0.037 1.00 91.31 88 VAL A N 1
ATOM 670 C CA . VAL A 1 88 ? -8.668 -3.688 0.429 1.00 91.31 88 VAL A CA 1
ATOM 671 C C . VAL A 1 88 ? -9.718 -2.749 1.030 1.00 91.31 88 VAL A C 1
ATOM 673 O O . VAL A 1 88 ? -9.515 -2.253 2.139 1.00 91.31 88 VAL A O 1
ATOM 676 N N . GLN A 1 89 ? -10.869 -2.572 0.367 1.00 91.25 89 GLN A N 1
ATOM 677 C CA . GLN A 1 89 ? -11.974 -1.756 0.888 1.00 91.25 89 GLN A CA 1
ATOM 678 C C . GLN A 1 89 ? -12.437 -2.247 2.262 1.00 91.25 89 GLN A C 1
ATOM 680 O O . GLN A 1 89 ? -12.553 -1.460 3.194 1.00 91.25 89 GLN A O 1
ATOM 685 N N . THR A 1 90 ? -12.642 -3.559 2.414 1.00 86.19 90 THR A N 1
ATOM 686 C CA . THR A 1 90 ? -13.101 -4.153 3.678 1.00 86.19 90 THR A CA 1
ATOM 687 C C . THR A 1 90 ? -12.122 -3.888 4.824 1.00 86.19 90 THR A C 1
ATOM 689 O O . THR A 1 90 ? -12.542 -3.600 5.947 1.00 86.19 90 THR A O 1
ATOM 692 N N . ILE A 1 91 ? -10.816 -3.993 4.561 1.00 84.44 91 ILE A N 1
ATOM 693 C CA . ILE A 1 91 ? -9.770 -3.737 5.558 1.00 84.44 91 ILE A CA 1
ATOM 694 C C . ILE A 1 91 ? -9.774 -2.262 5.961 1.00 84.44 91 ILE A C 1
ATOM 696 O O . ILE A 1 91 ? -9.761 -1.961 7.158 1.00 84.44 91 ILE A O 1
ATOM 700 N N . PHE A 1 92 ? -9.835 -1.351 4.987 1.00 89.75 92 PHE A N 1
ATOM 701 C CA . PHE A 1 92 ? -9.915 0.082 5.255 1.00 89.75 92 PHE A CA 1
ATOM 702 C C . PHE A 1 92 ? -11.173 0.424 6.051 1.00 89.75 92 PHE A C 1
ATOM 704 O O . PHE A 1 92 ? -11.054 1.018 7.120 1.00 89.75 92 PHE A O 1
ATOM 711 N N . ASP A 1 93 ? -12.351 -0.034 5.632 1.00 85.88 93 ASP A N 1
ATOM 712 C CA . ASP A 1 93 ? -13.613 0.217 6.334 1.00 85.88 93 ASP A CA 1
ATOM 713 C C . ASP A 1 93 ? -13.561 -0.246 7.792 1.00 85.88 93 ASP A C 1
ATOM 715 O O . ASP A 1 93 ? -13.930 0.504 8.697 1.00 85.88 93 ASP A O 1
ATOM 719 N N . LYS A 1 94 ? -13.050 -1.457 8.049 1.00 81.56 94 LYS A N 1
ATOM 720 C CA . LYS A 1 94 ? -12.920 -2.000 9.410 1.00 81.56 94 LYS A CA 1
ATOM 721 C C . LYS A 1 94 ? -11.934 -1.204 10.258 1.00 81.56 94 LYS A C 1
ATOM 723 O O . LYS A 1 94 ? -12.245 -0.880 11.405 1.00 81.56 94 LYS A O 1
ATOM 728 N N . ALA A 1 95 ? -10.775 -0.851 9.703 1.00 84.88 95 ALA A N 1
ATOM 729 C CA . ALA A 1 95 ? -9.792 -0.026 10.395 1.00 84.88 95 ALA A CA 1
ATOM 730 C C . ALA A 1 95 ? -10.381 1.347 10.752 1.00 84.88 95 ALA A C 1
ATOM 732 O O . ALA A 1 95 ? -10.338 1.765 11.911 1.00 84.88 95 ALA A O 1
ATOM 733 N N . ARG A 1 96 ? -11.013 2.020 9.784 1.00 89.94 96 ARG A N 1
ATOM 734 C CA . ARG A 1 96 ? -11.619 3.343 9.971 1.00 89.94 96 ARG A CA 1
ATOM 735 C C . ARG A 1 96 ? -12.795 3.308 10.946 1.00 89.94 96 ARG A C 1
ATOM 737 O O . ARG A 1 96 ? -12.862 4.167 11.823 1.00 89.94 96 ARG A O 1
ATOM 744 N N . ALA A 1 97 ? -13.666 2.300 10.866 1.00 86.25 97 ALA A N 1
ATOM 745 C CA . ALA A 1 97 ? -14.782 2.110 11.796 1.00 86.25 97 ALA A CA 1
ATOM 746 C C . ALA A 1 97 ? -14.316 1.892 13.247 1.00 86.25 97 ALA A C 1
ATOM 748 O O . ALA A 1 97 ? -14.987 2.323 14.183 1.00 86.25 97 ALA A O 1
ATOM 749 N N . ALA A 1 98 ? -13.148 1.277 13.442 1.00 85.00 98 ALA A N 1
ATOM 750 C CA . ALA A 1 98 ? -12.527 1.089 14.751 1.00 85.00 98 ALA A CA 1
ATOM 751 C C . ALA A 1 98 ? -11.687 2.295 15.228 1.00 85.00 98 ALA A C 1
ATOM 753 O O . ALA A 1 98 ? -11.042 2.217 16.277 1.00 85.00 98 ALA A O 1
ATOM 754 N N . GLY A 1 99 ? -11.673 3.402 14.473 1.00 88.44 99 GLY A N 1
ATOM 755 C CA . GLY A 1 99 ? -10.878 4.594 14.779 1.00 88.44 99 GLY A CA 1
ATOM 756 C C . GLY A 1 99 ? -9.371 4.409 14.565 1.00 88.44 99 GLY A C 1
ATOM 757 O O . GLY A 1 99 ? -8.582 5.125 15.178 1.00 88.44 99 GLY A O 1
ATOM 758 N N . ARG A 1 100 ? -8.968 3.442 13.730 1.00 84.88 100 ARG A N 1
ATOM 759 C CA . ARG A 1 100 ? -7.571 3.089 13.433 1.00 84.88 100 ARG A CA 1
ATOM 760 C C . ARG A 1 100 ? -7.094 3.704 12.121 1.00 84.88 100 ARG A C 1
ATOM 762 O O . ARG A 1 100 ? -7.882 4.086 11.248 1.00 84.88 100 ARG A O 1
ATOM 769 N N . GLY A 1 101 ? -5.778 3.806 11.981 1.00 88.62 101 GLY A N 1
ATOM 770 C CA . GLY A 1 101 ? -5.127 4.079 10.709 1.00 88.62 101 GLY A CA 1
ATOM 771 C C . GLY A 1 101 ? -5.370 2.945 9.713 1.00 88.62 101 GLY A C 1
ATOM 772 O O . GLY A 1 101 ? -5.427 1.774 10.082 1.00 88.62 101 GLY A O 1
ATOM 773 N N . ALA A 1 102 ? -5.519 3.310 8.450 1.00 90.81 102 ALA A N 1
ATOM 774 C CA . ALA A 1 102 ? -5.677 2.408 7.326 1.00 90.81 102 ALA A CA 1
ATOM 775 C C . ALA A 1 102 ? -4.567 2.731 6.330 1.00 90.81 102 ALA A C 1
ATOM 777 O O . ALA A 1 102 ? -4.462 3.877 5.883 1.00 90.81 102 ALA A O 1
ATOM 778 N N . GLY A 1 103 ? -3.719 1.758 6.010 1.00 93.31 103 GLY A N 1
ATOM 779 C CA . GLY A 1 103 ? -2.608 2.005 5.110 1.00 93.31 103 GLY A CA 1
ATOM 780 C C . GLY A 1 103 ? -2.277 0.879 4.157 1.00 93.31 103 GLY A C 1
ATOM 781 O O . GLY A 1 103 ? -2.713 -0.256 4.325 1.00 93.31 103 GLY A O 1
ATOM 782 N N . ILE A 1 104 ? -1.478 1.223 3.154 1.00 93.62 104 ILE A N 1
ATOM 783 C CA . ILE A 1 104 ? -1.001 0.312 2.117 1.00 93.62 104 ILE A CA 1
ATOM 784 C C . ILE A 1 104 ? 0.374 0.766 1.620 1.00 93.62 104 ILE A C 1
ATOM 786 O O . ILE A 1 104 ? 0.632 1.966 1.488 1.00 93.62 104 ILE A O 1
ATOM 790 N N . HIS A 1 105 ? 1.263 -0.190 1.352 1.00 94.00 105 HIS A N 1
ATOM 791 C CA . HIS A 1 105 ? 2.482 0.044 0.576 1.00 94.00 105 HIS A CA 1
ATOM 792 C C . HIS A 1 105 ? 2.205 -0.253 -0.886 1.00 94.00 105 HIS A C 1
ATOM 794 O O . HIS A 1 105 ? 1.740 -1.340 -1.192 1.00 94.00 105 HIS A O 1
ATOM 800 N N . PHE A 1 106 ? 2.433 0.701 -1.788 1.00 94.56 106 PHE A N 1
ATOM 801 C CA . PHE A 1 106 ? 2.083 0.515 -3.193 1.00 94.56 106 PHE A CA 1
ATOM 802 C C . PHE A 1 106 ? 3.049 1.230 -4.141 1.00 94.56 106 PHE A C 1
ATOM 804 O O . PHE A 1 106 ? 3.443 2.375 -3.911 1.00 94.56 106 PHE A O 1
ATOM 811 N N . TRP A 1 107 ? 3.414 0.552 -5.230 1.00 94.31 107 TRP A N 1
ATOM 812 C CA . TRP A 1 107 ? 4.359 1.027 -6.253 1.00 94.31 107 TRP A CA 1
ATOM 813 C C . TRP A 1 107 ? 3.731 1.194 -7.644 1.00 94.31 107 TRP A C 1
ATOM 815 O O . TRP A 1 107 ? 4.439 1.520 -8.596 1.00 94.31 107 TRP A O 1
ATOM 825 N N . GLY A 1 108 ? 2.418 0.980 -7.777 1.00 92.06 108 GLY A N 1
ATOM 826 C CA . GLY A 1 108 ? 1.691 1.238 -9.020 1.00 92.06 108 GLY A CA 1
ATOM 827 C C . GLY A 1 108 ? 1.536 2.731 -9.326 1.00 92.06 108 GLY A C 1
ATOM 828 O O . GLY A 1 108 ? 2.151 3.596 -8.697 1.00 92.06 108 GLY A O 1
ATOM 829 N N . ASN A 1 109 ? 0.700 3.051 -10.310 1.00 94.00 109 ASN A N 1
ATOM 830 C CA . ASN A 1 109 ? 0.567 4.418 -10.805 1.00 94.00 109 ASN A CA 1
ATOM 831 C C . ASN A 1 109 ? -0.163 5.348 -9.808 1.00 94.00 109 ASN A C 1
ATOM 833 O O . ASN A 1 109 ? -0.723 4.922 -8.795 1.00 94.00 109 ASN A O 1
ATOM 837 N N . THR A 1 110 ? -0.157 6.649 -10.099 1.00 94.69 110 THR A N 1
ATOM 838 C CA . THR A 1 110 ? -0.759 7.672 -9.231 1.00 94.69 110 THR A CA 1
ATOM 839 C C . THR A 1 110 ? -2.276 7.556 -9.107 1.00 94.69 110 THR A C 1
ATOM 841 O O . THR A 1 110 ? -2.812 7.899 -8.060 1.00 94.69 110 THR A O 1
ATOM 844 N N . GLU A 1 111 ? -2.970 7.074 -10.140 1.00 96.81 111 GLU A N 1
ATOM 845 C CA . GLU A 1 111 ? -4.424 6.874 -10.116 1.00 96.81 111 GLU A CA 1
ATOM 846 C C . GLU A 1 111 ? -4.800 5.763 -9.130 1.00 96.81 111 GLU A C 1
ATOM 848 O O . GLU A 1 111 ? -5.656 5.954 -8.269 1.00 96.81 111 GLU A O 1
ATOM 853 N N . GLN A 1 112 ? -4.083 4.640 -9.172 1.00 96.69 112 GLN A N 1
ATOM 854 C CA . GLN A 1 112 ? -4.267 3.539 -8.227 1.00 96.69 112 GLN A CA 1
ATOM 855 C C . GLN A 1 112 ? -3.991 3.982 -6.784 1.00 96.69 112 GLN A C 1
ATOM 857 O O . GLN A 1 112 ? -4.735 3.633 -5.870 1.00 96.69 112 GLN A O 1
ATOM 862 N N . GLN A 1 113 ? -2.947 4.787 -6.572 1.00 96.69 113 GLN A N 1
ATOM 863 C CA . GLN A 1 113 ? -2.620 5.324 -5.250 1.00 96.69 113 GLN A CA 1
ATOM 864 C C . GLN A 1 113 ? -3.677 6.310 -4.738 1.00 96.69 113 GLN A C 1
ATOM 866 O O . GLN A 1 113 ? -4.076 6.224 -3.577 1.00 96.69 113 GLN A O 1
ATOM 871 N N . ALA A 1 114 ? -4.160 7.214 -5.597 1.00 97.44 114 ALA A N 1
ATOM 872 C CA . ALA A 1 114 ? -5.237 8.142 -5.262 1.00 97.44 114 ALA A CA 1
ATOM 873 C C . ALA A 1 114 ? -6.519 7.391 -4.888 1.00 97.44 114 ALA A C 1
ATOM 875 O O . ALA A 1 114 ? -7.116 7.684 -3.854 1.00 97.44 114 ALA A O 1
ATOM 876 N N . ARG A 1 115 ? -6.868 6.347 -5.648 1.00 97.62 115 ARG A N 1
ATOM 877 C CA . ARG A 1 115 ? -8.002 5.471 -5.345 1.00 97.62 115 ARG A CA 1
ATOM 878 C C . ARG A 1 115 ? -7.917 4.886 -3.936 1.00 97.62 115 ARG A C 1
ATOM 880 O O . ARG A 1 115 ? -8.915 4.886 -3.228 1.00 97.62 115 ARG A O 1
ATOM 887 N N . PHE A 1 116 ? -6.753 4.427 -3.471 1.00 97.62 116 PHE A N 1
ATOM 888 C CA . PHE A 1 116 ? -6.647 3.898 -2.102 1.00 97.62 116 PHE A CA 1
ATOM 889 C C . PHE A 1 116 ? -6.905 4.955 -1.023 1.00 97.62 116 PHE A C 1
ATOM 891 O O . PHE A 1 116 ? -7.514 4.644 0.001 1.00 97.62 116 PHE A O 1
ATOM 898 N N . LEU A 1 117 ? -6.493 6.203 -1.257 1.00 97.06 117 LEU A N 1
ATOM 899 C CA . LEU A 1 117 ? -6.814 7.320 -0.366 1.00 97.06 117 LEU A CA 1
ATOM 900 C C . LEU A 1 117 ? -8.323 7.609 -0.365 1.00 97.06 117 LEU A C 1
ATOM 902 O O . LEU A 1 117 ? -8.912 7.793 0.698 1.00 97.06 117 LEU A O 1
ATOM 906 N N . GLU A 1 118 ? -8.962 7.581 -1.537 1.00 97.88 118 GLU A N 1
ATOM 907 C CA . GLU A 1 118 ? -10.417 7.732 -1.688 1.00 97.88 118 GLU A CA 1
ATOM 908 C C . GLU A 1 118 ? -11.196 6.600 -0.999 1.00 97.88 118 GLU A C 1
ATOM 910 O O . GLU A 1 118 ? -12.232 6.849 -0.386 1.00 97.88 118 GLU A O 1
ATOM 915 N N . MET A 1 119 ? -10.664 5.375 -1.026 1.00 96.12 119 MET A N 1
ATOM 916 C CA . MET A 1 119 ? -11.217 4.204 -0.333 1.00 96.12 119 MET A CA 1
ATOM 917 C C . MET A 1 119 ? -11.060 4.266 1.197 1.00 96.12 119 MET A C 1
ATOM 919 O O . MET A 1 119 ? -11.620 3.424 1.898 1.00 96.12 119 MET A O 1
ATOM 923 N N . GLY A 1 120 ? -10.319 5.243 1.735 1.00 94.25 120 GLY A N 1
ATOM 924 C CA . GLY A 1 120 ? -10.204 5.486 3.175 1.00 94.25 120 GLY A CA 1
ATOM 925 C C . GLY A 1 120 ? -8.815 5.267 3.769 1.00 94.25 120 GLY A C 1
ATOM 926 O O . GLY A 1 120 ? -8.666 5.403 4.989 1.00 94.25 120 GLY A O 1
ATOM 927 N N . ALA A 1 121 ? -7.796 4.967 2.956 1.00 95.62 121 ALA A N 1
ATOM 928 C CA . ALA A 1 121 ? -6.421 4.962 3.435 1.00 95.62 121 ALA A CA 1
ATOM 929 C C . ALA A 1 121 ? -6.010 6.365 3.906 1.00 95.62 121 ALA A C 1
ATOM 931 O O . ALA A 1 121 ? -6.234 7.370 3.235 1.00 95.62 121 ALA A O 1
ATOM 932 N N . ASN A 1 122 ? -5.359 6.431 5.062 1.00 95.38 122 ASN A N 1
ATOM 933 C CA . ASN A 1 122 ? -4.749 7.647 5.597 1.00 95.38 122 ASN A CA 1
ATOM 934 C C . ASN A 1 122 ? -3.250 7.472 5.898 1.00 95.38 122 ASN A C 1
ATOM 936 O O . ASN A 1 122 ? -2.640 8.345 6.515 1.00 95.38 122 ASN A O 1
ATOM 940 N N . LEU A 1 123 ? -2.669 6.357 5.450 1.00 94.12 123 LEU A N 1
ATOM 941 C CA . LEU A 1 123 ? -1.240 6.070 5.438 1.00 94.12 123 LEU A CA 1
ATOM 942 C C . LEU A 1 123 ? -0.879 5.403 4.101 1.00 94.12 123 LEU A C 1
ATOM 944 O O . LEU A 1 123 ? -1.222 4.251 3.864 1.00 94.12 123 LEU A O 1
ATOM 948 N N . LEU A 1 124 ? -0.174 6.112 3.224 1.00 94.44 124 LEU A N 1
ATOM 949 C CA . LEU A 1 124 ? 0.286 5.573 1.943 1.00 94.44 124 LEU A CA 1
ATOM 950 C C . LEU A 1 124 ? 1.812 5.510 1.947 1.00 94.44 124 LEU A C 1
ATOM 952 O O . LEU A 1 124 ? 2.472 6.546 2.018 1.00 94.44 124 LEU A O 1
ATOM 956 N N . ILE A 1 125 ? 2.368 4.303 1.863 1.00 94.25 125 ILE A N 1
ATOM 957 C CA . ILE A 1 125 ? 3.803 4.114 1.644 1.00 94.25 125 ILE A CA 1
ATOM 958 C C . ILE A 1 125 ? 4.004 4.041 0.130 1.00 94.25 125 ILE A C 1
ATOM 960 O O . ILE A 1 125 ? 3.541 3.108 -0.525 1.00 94.25 125 ILE A O 1
ATOM 964 N N . HIS A 1 126 ? 4.644 5.062 -0.430 1.00 93.69 126 HIS A N 1
ATOM 965 C CA . HIS A 1 1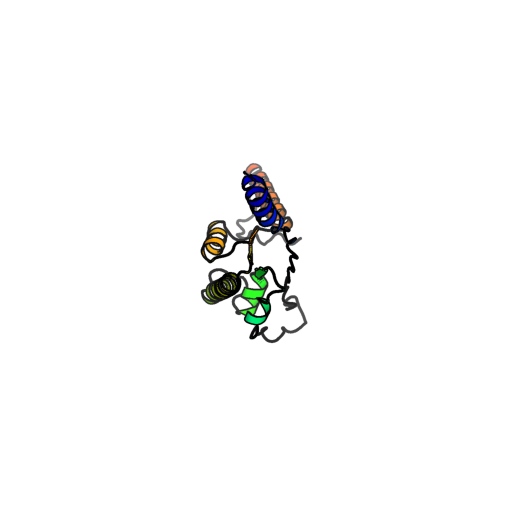26 ? 4.862 5.181 -1.867 1.00 93.69 126 HIS A CA 1
ATOM 966 C C . HIS A 1 126 ? 6.162 4.495 -2.291 1.00 93.69 126 HIS A C 1
ATOM 968 O O . HIS A 1 126 ? 7.239 4.915 -1.867 1.00 93.69 126 HIS A O 1
ATOM 974 N N . SER A 1 127 ? 6.060 3.539 -3.219 1.00 92.38 127 SER A N 1
ATOM 975 C CA . SER A 1 127 ? 7.201 2.922 -3.909 1.00 92.38 127 SER A CA 1
ATOM 976 C C . SER A 1 127 ? 8.257 2.318 -2.963 1.00 92.38 127 SER A C 1
ATOM 978 O O . SER A 1 127 ? 8.011 2.100 -1.779 1.00 92.38 127 SER A O 1
ATOM 980 N N . ALA A 1 128 ? 9.428 1.985 -3.496 1.00 88.12 128 ALA A N 1
ATOM 981 C CA . ALA A 1 128 ? 10.612 1.590 -2.742 1.00 88.12 128 ALA A CA 1
ATOM 982 C C . ALA A 1 128 ? 11.855 2.218 -3.382 1.00 88.12 128 ALA A C 1
ATOM 984 O O . ALA A 1 128 ? 11.896 2.427 -4.594 1.00 88.12 128 ALA A O 1
ATOM 985 N N . ASP A 1 129 ? 12.877 2.501 -2.582 1.00 90.62 129 ASP A N 1
ATOM 986 C CA . ASP A 1 129 ? 14.149 3.068 -3.040 1.00 90.62 129 ASP A CA 1
ATOM 987 C C . ASP A 1 129 ? 14.788 2.245 -4.169 1.00 90.62 129 ASP A C 1
ATOM 989 O O . ASP A 1 129 ? 15.139 2.799 -5.209 1.00 90.62 129 ASP A O 1
ATOM 993 N N . VAL A 1 130 ? 14.843 0.921 -4.020 1.00 88.75 130 VAL A N 1
ATOM 994 C CA . VAL A 1 130 ? 15.356 -0.006 -5.035 1.00 88.75 130 VAL A CA 1
ATOM 995 C C . VAL A 1 130 ? 14.562 0.100 -6.339 1.00 88.75 130 VAL A C 1
ATOM 997 O O . VAL A 1 130 ? 15.159 0.108 -7.415 1.00 88.75 130 VAL A O 1
ATOM 1000 N N . LEU A 1 131 ? 13.233 0.241 -6.269 1.00 87.25 131 LEU A N 1
ATOM 1001 C CA . LEU A 1 131 ? 12.385 0.394 -7.457 1.00 87.25 131 LEU A CA 1
ATOM 1002 C C . LEU A 1 131 ? 12.615 1.744 -8.136 1.00 87.25 131 LEU A C 1
ATOM 1004 O O . LEU A 1 131 ? 12.746 1.803 -9.356 1.00 87.25 131 LEU A O 1
ATOM 1008 N N . LEU A 1 132 ? 12.717 2.824 -7.360 1.00 90.12 132 LEU A N 1
ATOM 1009 C CA . LEU A 1 132 ? 12.997 4.158 -7.890 1.00 90.12 132 LEU A CA 1
ATOM 1010 C C . LEU A 1 132 ? 14.366 4.207 -8.576 1.00 90.12 132 LEU A C 1
ATOM 1012 O O . LEU A 1 132 ? 14.472 4.721 -9.689 1.00 90.12 132 LEU A O 1
ATOM 1016 N N . VAL A 1 133 ? 15.393 3.621 -7.953 1.00 94.56 133 VAL A N 1
ATOM 1017 C CA . VAL A 1 133 ? 16.738 3.511 -8.532 1.00 94.56 133 VAL A CA 1
ATOM 1018 C C . VAL A 1 133 ? 16.708 2.659 -9.800 1.00 94.56 133 VAL A C 1
ATOM 1020 O O . VAL A 1 133 ? 17.212 3.107 -10.828 1.00 94.56 133 VAL A O 1
ATOM 1023 N N . LYS A 1 134 ? 16.068 1.480 -9.773 1.00 92.19 134 LYS A N 1
ATOM 1024 C CA . LYS A 1 134 ? 15.909 0.611 -10.953 1.00 92.19 134 LYS A CA 1
ATOM 1025 C C . LYS A 1 134 ? 15.248 1.367 -12.105 1.00 92.19 134 LYS A C 1
ATOM 1027 O O . LYS A 1 134 ? 15.780 1.373 -13.212 1.00 92.19 134 LYS A O 1
ATOM 1032 N N . HIS A 1 135 ? 14.111 2.017 -11.854 1.00 89.12 135 HIS A N 1
ATOM 1033 C CA . HIS A 1 135 ? 13.359 2.740 -12.879 1.00 89.12 135 HIS A CA 1
ATOM 1034 C C . HIS A 1 135 ? 14.157 3.905 -13.459 1.00 89.12 135 HIS A C 1
ATOM 1036 O O . HIS A 1 135 ? 14.199 4.069 -14.678 1.00 89.12 135 HIS A O 1
ATOM 1042 N N . HIS A 1 136 ? 14.807 4.698 -12.605 1.00 95.19 136 HIS A N 1
ATOM 1043 C CA . HIS A 1 136 ? 15.566 5.852 -13.064 1.00 95.19 136 HIS A CA 1
ATOM 1044 C C . HIS A 1 136 ? 16.802 5.435 -13.867 1.00 95.19 136 HIS A C 1
ATOM 1046 O O . HIS A 1 136 ? 16.988 5.918 -14.981 1.00 95.19 136 HIS A O 1
ATOM 1052 N N . LEU A 1 137 ? 17.583 4.471 -13.365 1.00 95.88 137 LEU A N 1
ATOM 1053 C CA . LEU A 1 137 ? 18.748 3.944 -14.081 1.00 95.88 137 LEU A CA 1
ATOM 1054 C C . LEU A 1 137 ? 18.357 3.325 -15.425 1.00 95.88 137 LEU A C 1
ATOM 1056 O O . LEU A 1 137 ? 19.001 3.601 -16.436 1.00 95.88 137 LEU A O 1
ATOM 1060 N N . ALA A 1 138 ? 17.293 2.519 -15.463 1.00 93.12 138 ALA A N 1
ATOM 1061 C CA . ALA A 1 138 ? 16.814 1.919 -16.705 1.00 93.12 138 ALA A CA 1
ATOM 1062 C C . ALA A 1 138 ? 16.403 2.991 -17.727 1.00 93.12 138 ALA A C 1
ATOM 1064 O O . ALA A 1 138 ? 16.775 2.899 -18.898 1.00 93.12 138 ALA A O 1
ATOM 1065 N N . ALA A 1 139 ? 15.690 4.032 -17.286 1.00 94.12 139 ALA A N 1
ATOM 1066 C CA . ALA A 1 139 ? 15.273 5.135 -18.144 1.00 94.12 139 ALA A CA 1
ATOM 1067 C C . ALA A 1 139 ? 16.466 5.943 -18.685 1.00 94.12 139 ALA A C 1
ATOM 1069 O O . ALA A 1 139 ? 16.522 6.222 -19.885 1.00 94.12 139 ALA A O 1
ATOM 1070 N N . GLU A 1 140 ? 17.442 6.290 -17.839 1.00 96.38 140 GLU A N 1
ATOM 1071 C CA . GLU A 1 140 ? 18.635 7.031 -18.266 1.00 96.38 140 GLU A CA 1
ATOM 1072 C C . GLU A 1 140 ? 19.490 6.223 -19.249 1.00 96.38 140 GLU A C 1
ATOM 1074 O O . GLU A 1 140 ? 19.883 6.735 -20.301 1.00 96.38 140 GLU A O 1
ATOM 1079 N N . LEU A 1 141 ? 19.734 4.940 -18.966 1.00 95.31 141 LEU A N 1
ATOM 1080 C CA . LEU A 1 141 ? 20.494 4.067 -19.862 1.00 95.31 141 LEU A CA 1
ATOM 1081 C C . LEU A 1 141 ? 19.779 3.862 -21.203 1.00 95.31 141 LEU A C 1
ATOM 1083 O O . LEU A 1 141 ? 20.435 3.866 -22.249 1.00 95.31 141 LEU A O 1
ATOM 1087 N N . ALA A 1 142 ? 18.449 3.736 -21.201 1.00 92.44 142 ALA A N 1
ATOM 1088 C CA . ALA A 1 142 ? 17.660 3.666 -22.428 1.00 92.44 142 ALA A CA 1
ATOM 1089 C C . ALA A 1 142 ? 17.793 4.951 -23.265 1.00 92.44 142 ALA A C 1
ATOM 1091 O O . ALA A 1 142 ? 17.997 4.876 -24.479 1.00 92.44 142 ALA A O 1
ATOM 1092 N N . ALA A 1 143 ? 17.761 6.125 -22.629 1.00 93.06 143 ALA A N 1
ATOM 1093 C CA . ALA A 1 143 ? 17.945 7.406 -23.310 1.00 93.06 143 ALA A CA 1
ATOM 1094 C C . ALA A 1 143 ? 19.355 7.552 -23.916 1.00 93.06 143 ALA A C 1
ATOM 1096 O O . ALA A 1 143 ? 19.501 8.029 -25.047 1.00 93.06 143 ALA A O 1
ATOM 1097 N N . VAL A 1 144 ? 20.398 7.104 -23.206 1.00 94.12 144 VAL A N 1
ATOM 1098 C CA . VAL A 1 144 ? 21.776 7.076 -23.728 1.00 94.12 144 VAL A CA 1
ATOM 1099 C C . VAL A 1 144 ? 21.875 6.154 -24.945 1.00 94.12 144 VAL A C 1
ATOM 1101 O O . VAL A 1 144 ? 22.367 6.582 -25.990 1.00 94.12 144 VAL A O 1
ATOM 1104 N N . ARG A 1 145 ? 21.360 4.921 -24.849 1.00 91.19 145 ARG A N 1
ATOM 1105 C CA . ARG A 1 145 ? 21.338 3.948 -25.956 1.00 91.19 145 ARG A CA 1
ATOM 1106 C C . ARG A 1 145 ? 20.648 4.504 -27.197 1.00 91.19 145 ARG A C 1
ATOM 1108 O O . ARG A 1 145 ? 21.214 4.465 -28.289 1.00 91.19 145 ARG A O 1
ATOM 1115 N N . GLN A 1 146 ? 19.473 5.108 -27.017 1.00 92.88 146 GLN A N 1
ATOM 1116 C CA . GLN A 1 146 ? 18.721 5.732 -28.103 1.00 92.88 146 GLN A CA 1
ATOM 1117 C C . GLN A 1 146 ? 19.538 6.826 -28.804 1.00 92.88 146 GLN A C 1
ATOM 1119 O O . GLN A 1 146 ? 19.574 6.886 -30.032 1.00 92.88 146 GLN A O 1
ATOM 1124 N N . ARG A 1 147 ? 20.234 7.675 -28.039 1.00 93.88 147 ARG A N 1
ATOM 1125 C CA . ARG A 1 147 ? 21.055 8.762 -28.590 1.00 93.88 147 ARG A CA 1
ATOM 1126 C C . ARG A 1 147 ? 22.285 8.265 -29.351 1.00 93.88 147 ARG A C 1
ATOM 1128 O O . ARG A 1 147 ? 22.730 8.943 -30.273 1.00 93.88 147 ARG A O 1
ATOM 1135 N N . MET A 1 148 ? 22.810 7.098 -28.990 1.00 94.69 148 MET A N 1
ATOM 1136 C CA . MET A 1 148 ? 23.940 6.468 -29.677 1.00 94.69 148 MET A CA 1
ATOM 1137 C C . MET A 1 148 ? 23.531 5.645 -30.906 1.00 94.69 148 MET A C 1
ATOM 1139 O O . MET A 1 148 ? 24.402 5.109 -31.586 1.00 94.69 148 MET A O 1
ATOM 1143 N N . GLY A 1 149 ? 22.232 5.546 -31.209 1.00 90.56 149 GLY A N 1
ATOM 1144 C CA . GLY A 1 149 ? 21.726 4.691 -32.285 1.00 90.56 149 GLY A CA 1
ATOM 1145 C C . GLY A 1 149 ? 21.784 3.195 -31.958 1.00 90.56 149 GLY A C 1
ATOM 1146 O O . GLY A 1 149 ? 21.552 2.375 -32.841 1.00 90.56 149 GLY A O 1
ATOM 1147 N N . ASP A 1 150 ? 22.055 2.839 -30.698 1.00 83.25 150 ASP A N 1
ATOM 1148 C CA . ASP A 1 150 ? 22.055 1.467 -30.185 1.00 83.25 150 ASP A CA 1
ATOM 1149 C C . ASP A 1 150 ? 20.650 1.094 -29.695 1.00 83.25 150 ASP A C 1
ATOM 1151 O O . ASP A 1 150 ? 20.409 0.797 -28.521 1.00 83.25 150 ASP A O 1
ATOM 1155 N N . ALA A 1 151 ? 19.679 1.179 -30.606 1.00 66.38 151 ALA A N 1
ATOM 1156 C CA . ALA A 1 151 ? 18.379 0.577 -30.377 1.00 66.38 151 ALA A CA 1
ATOM 1157 C C . ALA A 1 151 ? 18.583 -0.940 -30.433 1.00 66.38 151 ALA A C 1
ATOM 1159 O O . ALA A 1 151 ? 18.623 -1.529 -31.513 1.00 66.38 151 ALA A O 1
ATOM 1160 N N . GLY A 1 152 ? 18.774 -1.561 -29.265 1.00 60.81 152 GLY A N 1
ATOM 1161 C CA . GLY A 1 152 ? 18.761 -3.015 -29.131 1.00 60.81 152 GLY A CA 1
ATOM 1162 C C . GLY A 1 152 ? 17.513 -3.628 -29.787 1.00 60.81 152 GLY A C 1
ATOM 1163 O O . GLY A 1 152 ? 16.570 -2.902 -30.127 1.00 60.81 152 GLY A O 1
ATOM 1164 N N . PRO A 1 153 ? 17.477 -4.959 -29.985 1.00 54.22 153 PRO A N 1
ATOM 1165 C CA . PRO A 1 153 ? 16.303 -5.611 -30.552 1.00 54.22 153 PRO A CA 1
ATOM 1166 C C . PRO A 1 153 ? 15.069 -5.169 -29.764 1.00 54.22 153 PRO A C 1
ATOM 1168 O O . PRO A 1 153 ? 15.124 -5.061 -28.542 1.00 54.22 153 PRO A O 1
ATOM 1171 N N . SER A 1 154 ? 13.988 -4.865 -30.479 1.00 50.78 154 SER A N 1
ATOM 1172 C CA . SER A 1 154 ? 12.699 -4.404 -29.959 1.00 50.78 154 SER A CA 1
ATOM 1173 C C . SER A 1 154 ? 12.049 -5.463 -29.058 1.00 50.78 154 SER A C 1
ATOM 1175 O O . SER A 1 154 ? 11.087 -6.120 -29.446 1.00 50.78 154 SER A O 1
ATOM 1177 N N . GLY A 1 155 ? 12.627 -5.665 -27.877 1.00 45.19 155 GLY A N 1
ATOM 1178 C CA . GLY A 1 155 ? 12.169 -6.528 -26.806 1.00 45.19 155 GLY A CA 1
ATOM 1179 C C . GLY A 1 155 ? 11.379 -5.694 -25.814 1.00 45.19 155 GLY A C 1
ATOM 1180 O O . GLY A 1 155 ? 11.918 -4.884 -25.068 1.00 45.19 155 GLY A O 1
ATOM 1181 N N . THR A 1 156 ? 10.070 -5.867 -25.853 1.00 45.03 156 THR A N 1
ATOM 1182 C CA . THR A 1 156 ? 9.134 -5.402 -24.840 1.00 45.03 156 THR A CA 1
ATOM 1183 C C . THR A 1 156 ? 9.450 -6.077 -23.505 1.00 45.03 156 THR A C 1
ATOM 1185 O O . THR A 1 156 ? 9.265 -7.285 -23.385 1.00 45.03 156 THR A O 1
ATOM 1188 N N . GLY A 1 157 ? 9.885 -5.318 -22.502 1.00 41.09 157 GLY A N 1
ATOM 1189 C CA . GLY A 1 157 ? 9.919 -5.809 -21.126 1.00 41.09 157 GLY A CA 1
ATOM 1190 C C . GLY A 1 157 ? 10.856 -5.011 -20.234 1.00 41.09 157 GLY A C 1
ATOM 1191 O O . GLY A 1 157 ? 12.065 -5.192 -20.279 1.00 41.09 157 GLY A O 1
ATOM 1192 N N . ALA A 1 158 ? 10.288 -4.180 -19.361 1.00 46.12 158 ALA A N 1
ATOM 1193 C CA . ALA A 1 158 ? 10.990 -3.541 -18.244 1.00 46.12 158 ALA A CA 1
ATOM 1194 C C . ALA A 1 158 ? 11.480 -4.551 -17.168 1.00 46.12 158 ALA A C 1
ATOM 1196 O O . ALA A 1 158 ? 12.033 -4.151 -16.139 1.00 46.12 158 ALA A O 1
ATOM 1197 N N . ASP A 1 159 ? 11.308 -5.851 -17.426 1.00 47.97 159 ASP A N 1
ATOM 1198 C CA . ASP A 1 159 ? 11.559 -6.951 -16.496 1.00 47.97 159 ASP A CA 1
ATOM 1199 C C . ASP A 1 159 ? 12.857 -7.724 -16.768 1.00 47.97 159 ASP A C 1
ATOM 1201 O O . ASP A 1 159 ? 13.253 -8.529 -15.936 1.00 47.97 159 ASP A O 1
ATOM 1205 N N . ASP A 1 160 ? 13.576 -7.451 -17.864 1.00 43.53 160 ASP A N 1
ATOM 1206 C CA . ASP A 1 160 ? 14.788 -8.215 -18.233 1.00 43.53 160 ASP A CA 1
ATOM 1207 C C . ASP A 1 160 ? 16.087 -7.711 -17.567 1.00 43.53 160 ASP A C 1
ATOM 1209 O O . ASP A 1 160 ? 17.197 -8.129 -17.893 1.00 43.53 160 ASP A O 1
ATOM 1213 N N . LEU A 1 161 ? 15.980 -6.812 -16.584 1.00 44.44 161 LEU A N 1
ATOM 1214 C CA . LEU A 1 161 ? 17.098 -6.533 -15.681 1.00 44.44 161 LEU A CA 1
ATOM 1215 C C . LEU A 1 161 ? 17.098 -7.576 -14.565 1.00 44.44 161 LEU A C 1
ATOM 1217 O O . LEU A 1 161 ? 16.680 -7.306 -13.439 1.00 44.44 161 LEU A O 1
ATOM 1221 N N . THR A 1 162 ? 17.578 -8.770 -14.906 1.00 33.09 162 THR A N 1
ATOM 1222 C CA . THR A 1 162 ? 18.071 -9.719 -13.908 1.00 33.09 162 THR A CA 1
ATOM 1223 C C . THR A 1 162 ? 19.384 -9.147 -13.372 1.00 33.09 162 THR A C 1
ATOM 1225 O O . THR A 1 162 ? 20.326 -8.958 -14.144 1.00 33.09 162 THR A O 1
ATOM 1228 N N . ILE A 1 163 ? 19.421 -8.793 -12.085 1.00 42.19 163 ILE A N 1
ATOM 1229 C CA . ILE A 1 163 ? 20.680 -8.529 -11.370 1.00 42.19 163 ILE A CA 1
ATOM 1230 C C . ILE A 1 163 ? 21.314 -9.873 -11.015 1.00 42.19 163 ILE A C 1
ATOM 1232 O O . ILE A 1 163 ? 20.545 -10.770 -10.601 1.00 42.19 163 ILE A O 1
#

Radius of gyration: 24.29 Å; chains: 1; bounding box: 40×68×77 Å

Secondary structure (DSSP, 8-state):
---HHHHHHHHHHHHTT-------------------SSTT--------TTHHHHT-TT--EEEE-HHHHHHTTT-TT-TT-HHHHHHHHHHHHHHHHTT-EEEEEE-S-HHHHHHHHHTT-SEEEE--HHHHHHHHHHHHHHHHHHHTT--------TT----

pLDDT: mean 74.49, std 19.75, range [33.09, 97.88]

Foldseek 3Di:
DPPPVVVVVVVVVVVVPPPPPPPPADDPPCPPPQCPPDDPPTDPQDDCPPLLVCLDPNHAEDEDELQSLCVSVVRGPPCVDPSSVVVLLVSQVSQVVSVHAYEYEDADDPVSQVVSVVSRHPYYNYDDPVVVCLVVVVVVVVVVCVVVVNPDPPDDDSPPPDD

Sequence (163 aa):
MRFPLLLVGLILSLTLHAADKKPNILMIAIDDQNDWIGYLGGHPMVKTPHIDRLAAPEVDALLIGPHDLSCNLGVPEQYEAPEFLAAVQTIFDKARAAGRGAGIHFWGNTEQQARFLEMGANLLIHSADVLLVKHHLAAELAAVRQRMGDAGPSGTGADDLTI